Protein AF-A0A8J5MGG1-F1 (afdb_monomer)

Nearest PDB structures (foldseek):
  6qp2-assembly1_B  TM=6.887E-01  e=2.341E-02  Staphylococcus hominis

Secondary structure (DSSP, 8-state):
----------EESS-TTT----S--SSEE-TTTT-B---TTSPPP-----------TTS----HHHHHHHHHHHHHHHHHHHTT--TTHHHHHHHHHHHHHHHHHGGGS-EE---BSSEEEEE-GGGGTT-----S-SS---SEEEEE--S-HHHHHHHHHHHHHHHHHH--

Radius of gyration: 19.6 Å; Cα contacts (8 Å, |Δi|>4): 174; chains: 1; bounding box: 49×45×50 Å

Structure (mmCIF, N/CA/C/O backbone):
data_AF-A0A8J5MGG1-F1
#
_entry.id   AF-A0A8J5MGG1-F1
#
loop_
_atom_site.group_PDB
_atom_site.id
_atom_site.type_symbol
_atom_site.label_atom_id
_atom_site.label_alt_id
_atom_site.label_comp_id
_atom_site.label_asym_id
_atom_site.label_entity_id
_atom_site.label_seq_id
_atom_site.pdbx_PDB_ins_code
_atom_site.Cartn_x
_atom_site.Cartn_y
_atom_site.Cartn_z
_atom_site.occupancy
_atom_site.B_iso_or_equiv
_atom_site.auth_seq_id
_atom_site.auth_comp_id
_atom_site.auth_asym_id
_atom_site.auth_atom_id
_atom_site.pdbx_PDB_model_num
ATOM 1 N N . MET A 1 1 ? -33.342 25.366 -12.868 1.00 48.22 1 MET A N 1
ATOM 2 C CA . MET A 1 1 ? -32.319 24.446 -12.330 1.00 48.22 1 MET A CA 1
ATOM 3 C C . MET A 1 1 ? -31.445 24.038 -13.497 1.00 48.22 1 MET A C 1
ATOM 5 O O . MET A 1 1 ? -32.012 23.704 -14.527 1.00 48.22 1 MET A O 1
ATOM 9 N N . ALA A 1 2 ? -30.123 24.151 -13.392 1.00 61.41 2 ALA A N 1
ATOM 10 C CA . ALA A 1 2 ? -29.230 23.625 -14.423 1.00 61.41 2 ALA A CA 1
ATOM 11 C C . ALA A 1 2 ? -29.139 22.099 -14.261 1.00 61.41 2 ALA A C 1
ATOM 13 O O . ALA A 1 2 ? -28.918 21.631 -13.144 1.00 61.41 2 ALA A O 1
ATOM 14 N N . GLU A 1 3 ? -29.342 21.339 -15.338 1.00 66.50 3 GLU A N 1
ATOM 15 C CA . GLU A 1 3 ? -29.040 19.905 -15.360 1.00 66.50 3 GLU A CA 1
ATOM 16 C C . GLU A 1 3 ? -27.529 19.710 -15.193 1.00 66.50 3 GLU A C 1
ATOM 18 O O . GLU A 1 3 ? -26.723 20.321 -15.898 1.00 66.50 3 GLU A O 1
ATOM 23 N N . LEU A 1 4 ? -27.141 18.881 -14.225 1.00 75.00 4 LEU A N 1
ATOM 24 C CA . LEU A 1 4 ? -25.757 18.457 -14.053 1.00 75.00 4 LEU A CA 1
ATOM 25 C C . LEU A 1 4 ? -25.467 17.347 -15.062 1.00 75.00 4 LEU A C 1
ATOM 27 O O . LEU A 1 4 ? -25.945 16.226 -14.917 1.00 75.00 4 LEU A O 1
ATOM 31 N N . GLU A 1 5 ? -24.670 17.665 -16.076 1.00 83.56 5 GLU A N 1
ATOM 32 C CA . GLU A 1 5 ? -24.194 16.695 -17.058 1.00 83.56 5 GLU A CA 1
ATOM 33 C C . GLU A 1 5 ? -22.839 16.124 -16.605 1.00 83.56 5 GLU A C 1
ATOM 35 O O . GLU A 1 5 ? -21.857 16.858 -16.448 1.00 83.56 5 GLU A O 1
ATOM 40 N N . THR A 1 6 ? -22.769 14.813 -16.363 1.00 83.00 6 THR A N 1
ATOM 41 C CA . THR A 1 6 ? -21.511 14.124 -16.036 1.00 83.00 6 THR A CA 1
ATOM 42 C C . THR A 1 6 ? -20.636 14.014 -17.284 1.00 83.00 6 THR A C 1
ATOM 44 O O . THR A 1 6 ? -21.043 13.413 -18.271 1.00 83.00 6 THR A O 1
ATOM 47 N N . LYS A 1 7 ? -19.414 14.564 -17.232 1.00 81.94 7 LYS A N 1
ATOM 48 C CA . LYS A 1 7 ? -18.500 14.619 -18.394 1.00 81.94 7 LYS A CA 1
ATOM 49 C C . LYS A 1 7 ? -17.291 13.693 -18.305 1.00 81.94 7 LYS A C 1
ATOM 51 O O . LYS A 1 7 ? -16.754 13.304 -19.333 1.00 81.94 7 LYS A O 1
ATOM 56 N N . ILE A 1 8 ? -16.830 13.387 -17.093 1.00 79.00 8 ILE A N 1
ATOM 57 C CA . ILE A 1 8 ? -15.593 12.636 -16.854 1.00 79.00 8 ILE A CA 1
ATOM 58 C C . ILE A 1 8 ? -15.836 11.653 -15.712 1.00 79.00 8 ILE A C 1
ATOM 60 O O . ILE A 1 8 ? -16.374 12.031 -14.671 1.00 79.00 8 ILE A O 1
ATOM 64 N N . LEU A 1 9 ? -15.405 10.408 -15.910 1.00 79.38 9 LEU A N 1
ATOM 65 C CA . LEU A 1 9 ? -15.288 9.398 -14.866 1.00 79.38 9 LEU A CA 1
ATOM 66 C C . LEU A 1 9 ? -13.801 9.197 -14.567 1.00 79.38 9 LEU A C 1
ATOM 68 O O . LEU A 1 9 ? -13.035 8.883 -15.472 1.00 79.38 9 LEU A O 1
ATOM 72 N N . ILE A 1 10 ? -13.401 9.379 -13.310 1.00 79.75 10 ILE A N 1
ATOM 73 C CA . ILE A 1 10 ? -12.027 9.136 -12.860 1.00 79.75 10 ILE A CA 1
ATOM 74 C C . ILE A 1 10 ? -11.995 7.790 -12.145 1.00 79.75 10 ILE A C 1
ATOM 76 O O . ILE A 1 10 ? -12.762 7.567 -11.207 1.00 79.75 10 ILE A O 1
ATOM 80 N N . LEU A 1 11 ? -11.094 6.911 -12.575 1.00 79.88 11 LEU A N 1
ATOM 81 C CA . LEU A 1 11 ? -10.847 5.617 -11.948 1.00 79.88 11 LEU A CA 1
ATOM 82 C C . LEU A 1 11 ? -9.420 5.592 -11.398 1.00 79.88 11 LEU A C 1
ATOM 84 O O . LEU A 1 11 ? -8.495 5.982 -12.097 1.00 79.88 11 LEU A O 1
ATOM 88 N N . CYS A 1 12 ? -9.237 5.130 -10.162 1.00 82.12 12 CYS A N 1
ATOM 89 C CA . CYS A 1 12 ? -7.917 4.861 -9.583 1.00 82.12 12 CYS A CA 1
ATOM 90 C C . CYS A 1 12 ? -7.774 3.349 -9.408 1.00 82.12 12 CYS A C 1
ATOM 92 O O . CYS A 1 12 ? -8.531 2.749 -8.637 1.00 82.12 12 CYS A O 1
ATOM 94 N N . ASN A 1 13 ? -6.841 2.735 -10.132 1.00 84.31 13 ASN A N 1
ATOM 95 C CA . ASN A 1 13 ? -6.662 1.291 -10.177 1.00 84.31 13 ASN A CA 1
ATOM 96 C C . ASN A 1 13 ? -5.172 0.915 -10.320 1.00 84.31 13 ASN A C 1
ATOM 98 O O . ASN A 1 13 ? -4.625 1.077 -11.404 1.00 84.31 13 ASN A O 1
ATOM 102 N N . PRO A 1 14 ? -4.522 0.364 -9.283 1.00 85.31 14 PRO A N 1
ATOM 103 C CA . PRO A 1 14 ? -5.129 -0.036 -8.018 1.00 85.31 14 PRO A CA 1
ATOM 104 C C . PRO A 1 14 ? -5.545 1.138 -7.113 1.00 85.31 14 PRO A C 1
ATOM 106 O O . PRO A 1 14 ? -4.915 2.194 -7.093 1.00 85.31 14 PRO A O 1
ATOM 109 N N . SER A 1 15 ? -6.648 0.965 -6.381 1.00 81.44 15 SER A N 1
ATOM 110 C CA . SER A 1 15 ? -7.324 2.044 -5.651 1.00 81.44 15 SER A CA 1
ATOM 111 C C . SER A 1 15 ? -6.522 2.580 -4.460 1.00 81.44 15 SER A C 1
ATOM 113 O O . SER A 1 15 ? -5.939 1.827 -3.684 1.00 81.44 15 SER A O 1
ATOM 115 N N . ASN A 1 16 ? -6.608 3.892 -4.239 1.00 81.31 16 ASN A N 1
ATOM 116 C CA . ASN A 1 16 ? -6.240 4.568 -2.995 1.00 81.31 16 ASN A CA 1
ATOM 117 C C . ASN A 1 16 ? -7.461 5.377 -2.516 1.00 81.31 16 ASN A C 1
ATOM 119 O O . ASN A 1 16 ? -7.967 6.184 -3.297 1.00 81.31 16 ASN A O 1
ATOM 123 N N . PRO A 1 17 ? -7.955 5.183 -1.277 1.00 78.31 17 PRO A N 1
ATOM 124 C CA . PRO A 1 17 ? -7.323 4.455 -0.169 1.00 78.31 17 PRO A CA 1
ATOM 125 C C . PRO A 1 17 ? -7.674 2.965 -0.063 1.00 78.31 17 PRO A C 1
ATOM 127 O O . PRO A 1 17 ? -7.088 2.271 0.764 1.00 78.31 17 PRO A O 1
ATOM 130 N N . ALA A 1 18 ? -8.623 2.468 -0.858 1.00 77.56 18 ALA A N 1
ATOM 131 C CA . ALA A 1 18 ? -9.256 1.174 -0.606 1.00 77.56 18 ALA A CA 1
ATOM 132 C C . ALA A 1 18 ? -8.432 -0.057 -1.030 1.00 77.56 18 ALA A C 1
ATOM 134 O O . ALA A 1 18 ? -8.825 -1.172 -0.694 1.00 77.56 18 ALA A O 1
ATOM 135 N N . ALA A 1 19 ? -7.327 0.110 -1.771 1.00 79.62 19 ALA A N 1
ATOM 136 C CA . ALA A 1 19 ? -6.466 -0.982 -2.249 1.00 79.62 19 ALA A CA 1
ATOM 137 C C . ALA A 1 19 ? -7.188 -2.057 -3.096 1.00 79.62 19 ALA A C 1
ATOM 139 O O . ALA A 1 19 ? -6.688 -3.177 -3.270 1.00 79.62 19 ALA A O 1
ATOM 140 N N . ALA A 1 20 ? -8.367 -1.721 -3.625 1.00 82.50 20 ALA A N 1
ATOM 141 C CA . ALA A 1 20 ? -9.145 -2.561 -4.521 1.00 82.50 20 ALA A CA 1
ATOM 142 C C . ALA A 1 20 ? -8.551 -2.569 -5.937 1.00 82.50 20 ALA A C 1
ATOM 144 O O . ALA A 1 20 ? -7.983 -1.576 -6.389 1.00 82.50 20 ALA A O 1
ATOM 145 N N . ILE A 1 21 ? -8.728 -3.688 -6.640 1.00 80.38 21 ILE A N 1
ATOM 146 C CA . ILE A 1 21 ? -8.300 -3.872 -8.027 1.00 80.38 21 ILE A CA 1
ATOM 147 C C . ILE A 1 21 ? -9.554 -4.024 -8.882 1.00 80.38 21 ILE A C 1
ATOM 149 O O . ILE A 1 21 ? -10.388 -4.891 -8.617 1.00 80.38 21 ILE A O 1
ATOM 153 N N . LEU A 1 22 ? -9.675 -3.186 -9.904 1.00 76.69 22 LEU A N 1
ATOM 154 C CA . LEU A 1 22 ? -10.728 -3.247 -10.910 1.00 76.69 22 LEU A CA 1
ATOM 155 C C . LEU A 1 22 ? -10.237 -4.002 -12.148 1.00 76.69 22 LEU A C 1
ATOM 157 O O . LEU A 1 22 ? -9.066 -3.932 -12.531 1.00 76.69 22 LEU A O 1
ATOM 161 N N . SER A 1 23 ? -11.150 -4.701 -12.819 1.00 66.19 23 SER A N 1
ATOM 162 C CA . SER A 1 23 ? -10.859 -5.352 -14.094 1.00 66.19 23 SER A CA 1
ATOM 163 C C . SER A 1 23 ? -10.858 -4.320 -15.229 1.00 66.19 23 SER A C 1
ATOM 165 O O . SER A 1 23 ? -11.921 -3.990 -15.743 1.00 66.19 23 SER A O 1
ATOM 167 N N . ARG A 1 24 ? -9.659 -3.860 -15.619 1.00 61.78 24 ARG A N 1
ATOM 168 C CA . ARG A 1 24 ? -9.316 -3.099 -16.842 1.00 61.78 24 ARG A CA 1
ATOM 169 C C . ARG A 1 24 ? -10.137 -1.818 -17.111 1.00 61.78 24 ARG A C 1
ATOM 171 O O . ARG A 1 24 ? -11.300 -1.874 -17.496 1.00 61.78 24 ARG A O 1
ATOM 178 N N . SER A 1 25 ? -9.476 -0.664 -17.069 1.00 55.47 25 SER A N 1
ATOM 179 C CA . SER A 1 25 ? -10.017 0.659 -17.440 1.00 55.47 25 SER A CA 1
ATOM 180 C C . SER A 1 25 ? -9.133 1.341 -18.494 1.00 55.47 25 SER A C 1
ATOM 182 O O . SER A 1 25 ? -7.968 0.991 -18.623 1.00 55.47 25 SER A O 1
ATOM 184 N N . ARG A 1 26 ? -9.682 2.253 -19.313 1.00 52.81 26 ARG A N 1
ATOM 185 C CA . ARG A 1 26 ? -8.918 2.967 -20.366 1.00 52.81 26 ARG A CA 1
ATOM 186 C C . ARG A 1 26 ? -8.416 4.348 -19.933 1.00 52.81 26 ARG A C 1
ATOM 188 O O . ARG A 1 26 ? -7.375 4.762 -20.417 1.00 52.81 26 ARG A O 1
ATOM 195 N N . ASP A 1 27 ? -9.112 4.989 -18.994 1.00 59.22 27 ASP A N 1
ATOM 196 C CA . ASP A 1 27 ? -8.725 6.264 -18.384 1.00 59.22 27 ASP A CA 1
ATOM 197 C C . ASP A 1 27 ? -8.639 6.049 -16.872 1.00 59.22 27 ASP A C 1
ATOM 199 O O . ASP A 1 27 ? -9.653 6.006 -16.171 1.00 59.22 27 ASP A O 1
ATOM 203 N N . SER A 1 28 ? -7.428 5.783 -16.387 1.00 69.44 28 SER A N 1
ATOM 204 C CA . SER A 1 28 ? -7.191 5.345 -15.016 1.00 69.44 28 SER A CA 1
ATOM 205 C C . SER A 1 28 ? -5.916 5.963 -14.461 1.00 69.44 28 SER A C 1
ATOM 207 O O . SER A 1 28 ? -4.918 6.091 -15.163 1.00 69.44 28 SER A O 1
ATOM 209 N N . ASP A 1 29 ? -5.952 6.331 -13.187 1.00 78.88 29 ASP A N 1
ATOM 210 C CA . ASP A 1 29 ? -4.763 6.553 -12.376 1.00 78.88 29 ASP A CA 1
ATOM 211 C C . ASP A 1 29 ? -4.219 5.183 -11.946 1.00 78.88 29 ASP A C 1
ATOM 213 O O . ASP A 1 29 ? -4.885 4.442 -11.219 1.00 78.88 29 ASP A O 1
ATOM 217 N N . GLU A 1 30 ? -3.040 4.828 -12.457 1.00 81.31 30 GLU A N 1
ATOM 218 C CA . GLU A 1 30 ? -2.448 3.486 -12.362 1.00 81.31 30 GLU A CA 1
ATOM 219 C C . GLU A 1 30 ? -1.112 3.483 -11.609 1.00 81.31 30 GLU A C 1
ATOM 221 O O . GLU A 1 30 ? -0.321 2.551 -11.719 1.00 81.31 30 GLU A O 1
ATOM 226 N N . ILE A 1 31 ? -0.847 4.505 -10.789 1.00 82.50 31 ILE A N 1
ATOM 227 C CA . ILE A 1 31 ? 0.453 4.688 -10.112 1.00 82.50 31 ILE A CA 1
ATOM 228 C C . ILE A 1 31 ? 0.911 3.507 -9.236 1.00 82.50 31 ILE A C 1
ATOM 230 O O . ILE A 1 31 ? 2.089 3.422 -8.892 1.00 82.50 31 ILE A O 1
ATOM 234 N N . TYR A 1 32 ? 0.005 2.605 -8.848 1.00 83.88 32 TYR A N 1
ATOM 235 C CA . TYR A 1 32 ? 0.310 1.414 -8.048 1.00 83.88 32 TYR A CA 1
ATOM 236 C C . TYR A 1 32 ? 0.294 0.109 -8.853 1.00 83.88 32 TYR A C 1
ATOM 238 O O . TYR A 1 32 ? 0.254 -0.958 -8.246 1.00 83.88 32 TYR A O 1
ATOM 246 N N . GLU A 1 33 ? 0.338 0.161 -10.187 1.00 82.81 33 GLU A N 1
ATOM 247 C CA . GLU A 1 33 ? 0.224 -1.009 -11.075 1.00 82.81 33 GLU A CA 1
ATOM 248 C C . GLU A 1 33 ? 1.177 -2.167 -10.726 1.00 82.81 33 GLU A C 1
ATOM 250 O O . GLU A 1 33 ? 0.797 -3.331 -10.838 1.00 82.81 33 GLU A O 1
ATOM 255 N N . GLN A 1 34 ? 2.389 -1.863 -10.244 1.00 82.38 34 GLN A N 1
ATOM 256 C CA . GLN A 1 34 ? 3.405 -2.868 -9.899 1.00 82.38 34 GLN A CA 1
ATOM 257 C C . GLN A 1 34 ? 3.224 -3.442 -8.483 1.00 82.38 34 GLN A C 1
ATOM 259 O O . GLN A 1 34 ? 3.880 -4.415 -8.115 1.00 82.38 34 GLN A O 1
ATOM 264 N N . ILE A 1 35 ? 2.353 -2.846 -7.662 1.00 84.75 35 ILE A N 1
ATOM 265 C CA . ILE A 1 35 ? 2.132 -3.233 -6.266 1.00 84.75 35 ILE A CA 1
ATOM 266 C C . ILE A 1 35 ? 0.805 -3.982 -6.166 1.00 84.75 35 ILE A C 1
ATOM 268 O O . ILE A 1 35 ? -0.195 -3.461 -5.671 1.00 84.75 35 ILE A O 1
ATOM 272 N N . VAL A 1 36 ? 0.801 -5.218 -6.658 1.00 86.44 36 VAL A N 1
ATOM 273 C CA . VAL A 1 36 ? -0.338 -6.143 -6.604 1.00 86.44 36 VAL A CA 1
ATOM 274 C C . VAL A 1 36 ? 0.092 -7.407 -5.873 1.00 86.44 36 VAL A C 1
ATOM 276 O O . VAL A 1 36 ? 1.111 -8.007 -6.208 1.00 86.44 36 VAL A O 1
ATOM 279 N N . PHE A 1 37 ? -0.680 -7.809 -4.866 1.00 88.50 37 PHE A N 1
ATOM 280 C CA . PHE A 1 37 ? -0.370 -8.977 -4.048 1.00 88.50 37 PHE A CA 1
ATOM 281 C C . PHE A 1 37 ? -1.108 -10.211 -4.559 1.00 88.50 37 PHE A C 1
ATOM 283 O O . PHE A 1 37 ? -2.303 -10.153 -4.867 1.00 88.50 37 PHE A O 1
ATOM 290 N N . GLN A 1 38 ? -0.394 -11.335 -4.604 1.00 86.81 38 GLN A N 1
ATOM 291 C CA . GLN A 1 38 ? -0.960 -12.635 -4.943 1.00 86.81 38 GLN A CA 1
ATOM 292 C C . GLN A 1 38 ? -1.091 -13.479 -3.686 1.00 86.81 38 GLN A C 1
ATOM 294 O O . GLN A 1 38 ? -0.095 -13.802 -3.045 1.00 86.81 38 GLN A O 1
ATOM 299 N N . ASP A 1 39 ? -2.326 -13.840 -3.353 1.00 85.19 39 ASP A N 1
ATOM 300 C CA . ASP A 1 39 ? -2.603 -14.777 -2.271 1.00 85.19 39 ASP A CA 1
ATOM 301 C C . ASP A 1 39 ? -2.621 -16.207 -2.831 1.00 85.19 39 ASP A C 1
ATOM 303 O O . ASP A 1 39 ? -3.127 -16.449 -3.931 1.00 85.19 39 ASP A O 1
ATOM 307 N N . GLU A 1 40 ? -2.095 -17.167 -2.071 1.00 81.75 40 GLU A N 1
ATOM 308 C CA . GLU A 1 40 ? -2.097 -18.577 -2.472 1.00 81.75 40 GLU A CA 1
ATOM 309 C C . GLU A 1 40 ? -3.525 -19.096 -2.721 1.00 81.75 40 GLU A C 1
ATOM 311 O O . GLU A 1 40 ? -4.442 -18.868 -1.931 1.00 81.75 40 GLU A O 1
ATOM 316 N N . GLY A 1 41 ? -3.718 -19.820 -3.829 1.00 81.00 41 GLY A N 1
ATOM 317 C CA . GLY A 1 41 ? -5.003 -20.432 -4.187 1.00 81.00 41 GLY A CA 1
ATOM 318 C C . GLY A 1 41 ? -6.055 -19.473 -4.763 1.00 81.00 41 GLY A C 1
ATOM 319 O O . GLY A 1 41 ? -7.151 -19.920 -5.103 1.00 81.00 41 GLY A O 1
ATOM 320 N N . VAL A 1 42 ? -5.743 -18.182 -4.909 1.00 80.75 42 VAL A N 1
ATOM 321 C CA . VAL A 1 42 ? -6.614 -17.190 -5.561 1.00 80.75 42 VAL A CA 1
ATOM 322 C C . VAL A 1 42 ? -6.225 -17.055 -7.042 1.00 80.75 42 VAL A C 1
ATOM 324 O O . VAL A 1 42 ? -5.040 -17.158 -7.361 1.00 80.75 42 VAL A O 1
ATOM 327 N N . PRO A 1 43 ? -7.182 -16.835 -7.974 1.00 80.75 43 PRO A N 1
ATOM 328 C CA . PRO A 1 43 ? -6.852 -16.541 -9.366 1.00 80.75 43 PRO A CA 1
ATOM 329 C C . PRO A 1 43 ? -5.851 -15.391 -9.481 1.00 80.75 43 PRO A C 1
ATOM 331 O O . PRO A 1 43 ? -5.963 -14.397 -8.761 1.00 80.75 43 PRO A O 1
ATOM 334 N N . GLU A 1 44 ? -4.908 -15.526 -10.412 1.00 79.31 44 GLU A N 1
ATOM 335 C CA . GLU A 1 44 ? -3.854 -14.541 -10.635 1.00 79.31 44 GLU A CA 1
ATOM 336 C C . GLU A 1 44 ? -4.446 -13.139 -10.843 1.00 79.31 44 GLU A C 1
ATOM 338 O O . GLU A 1 44 ? -5.206 -12.881 -11.784 1.00 79.31 44 GLU A O 1
ATOM 343 N N . ARG A 1 45 ? -4.097 -12.213 -9.948 1.00 78.25 45 ARG A N 1
ATOM 344 C CA . ARG A 1 45 ? -4.456 -10.802 -10.068 1.00 78.25 45 ARG A CA 1
ATOM 345 C C . ARG A 1 45 ? -3.436 -10.118 -10.960 1.00 78.25 45 ARG A C 1
ATOM 347 O O . ARG A 1 45 ? -2.271 -10.014 -10.601 1.00 78.25 45 ARG A O 1
ATOM 354 N N . VAL A 1 46 ? -3.869 -9.614 -12.103 1.00 67.81 46 VAL A N 1
ATOM 355 C CA . VAL A 1 46 ? -2.994 -8.843 -12.987 1.00 67.81 46 VAL A CA 1
ATOM 356 C C . VAL A 1 46 ? -3.601 -7.466 -13.168 1.00 67.81 46 VAL A C 1
ATOM 358 O O . VAL A 1 46 ? -4.702 -7.340 -13.708 1.00 67.81 46 VAL A O 1
ATOM 361 N N . CYS A 1 47 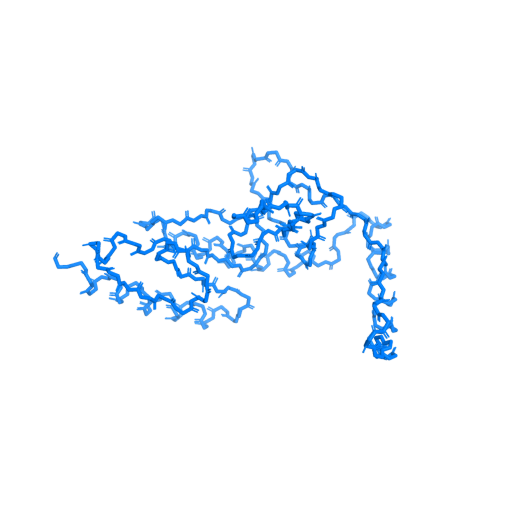? -2.877 -6.431 -12.744 1.00 59.84 47 CYS A N 1
ATOM 362 C CA . CYS A 1 47 ? -3.153 -5.085 -13.223 1.00 59.84 47 CYS A CA 1
ATOM 363 C C . CYS A 1 47 ? -2.618 -5.014 -14.654 1.00 59.84 47 CYS A C 1
ATOM 365 O O . CYS A 1 47 ? -1.424 -4.869 -14.884 1.00 59.84 47 CYS A O 1
ATOM 367 N N . LYS A 1 48 ? -3.493 -5.254 -15.632 1.00 50.84 48 LYS A N 1
ATOM 368 C CA . LYS A 1 48 ? -3.146 -5.102 -17.046 1.00 50.84 48 LYS A CA 1
ATOM 369 C C . LYS A 1 48 ? -3.439 -3.667 -17.416 1.00 50.84 48 LYS A C 1
ATOM 371 O O . LYS A 1 48 ? -4.629 -3.379 -17.440 1.00 50.84 48 LYS A O 1
ATOM 376 N N . ASN A 1 49 ? -2.432 -2.856 -17.744 1.00 53.91 49 ASN A N 1
ATOM 377 C CA . ASN A 1 49 ? -2.574 -1.700 -18.634 1.00 53.91 49 ASN A CA 1
ATOM 378 C C . ASN A 1 49 ? -1.223 -1.104 -19.076 1.00 53.91 49 ASN A C 1
ATOM 380 O O . ASN A 1 49 ? -0.158 -1.513 -18.629 1.00 53.91 49 ASN A O 1
ATOM 384 N N . PHE A 1 50 ? -1.319 -0.242 -20.091 1.00 45.78 50 PHE A N 1
ATOM 385 C CA . PHE A 1 50 ? -0.248 0.374 -20.869 1.00 45.78 50 PHE A CA 1
ATOM 386 C C . PHE A 1 50 ? -0.714 1.815 -21.113 1.00 45.78 50 PHE A C 1
ATOM 388 O O . PHE A 1 50 ? -1.596 2.030 -21.947 1.00 45.78 50 PHE A O 1
ATOM 395 N N . ALA A 1 51 ? -0.206 2.790 -20.361 1.00 40.09 51 ALA A N 1
ATOM 396 C CA . ALA A 1 51 ? -0.635 4.184 -20.489 1.00 40.09 51 ALA A CA 1
ATOM 397 C C . ALA A 1 51 ? 0.541 5.097 -20.878 1.00 40.09 51 ALA A C 1
ATOM 399 O O . ALA A 1 51 ? 1.492 5.283 -20.123 1.00 40.09 51 ALA A O 1
ATOM 400 N N . MET A 1 52 ? 0.454 5.687 -22.077 1.00 39.91 52 MET A N 1
ATOM 401 C CA . MET A 1 52 ? 1.304 6.780 -22.563 1.00 39.91 52 MET A CA 1
ATOM 402 C C . MET A 1 52 ? 0.463 8.051 -22.803 1.00 39.91 52 MET A C 1
ATOM 404 O O . MET A 1 52 ? -0.475 8.019 -23.590 1.00 39.91 52 MET A O 1
ATOM 408 N N . ILE A 1 53 ? 0.934 9.156 -22.200 1.00 42.97 53 ILE A N 1
ATOM 409 C CA . ILE A 1 53 ? 0.911 10.581 -22.622 1.00 42.97 53 ILE A CA 1
ATOM 410 C C . ILE A 1 53 ? -0.432 11.350 -22.674 1.00 42.97 53 ILE A C 1
ATOM 412 O O . ILE A 1 53 ? -1.254 11.104 -23.540 1.00 42.97 53 ILE A O 1
ATOM 416 N N . THR A 1 54 ? -0.506 12.449 -21.895 1.00 40.41 54 THR A N 1
ATOM 417 C CA . THR A 1 54 ? -0.631 13.853 -22.383 1.00 40.41 54 THR A CA 1
ATOM 418 C C . THR A 1 54 ? -0.153 14.835 -21.302 1.00 40.41 54 THR A C 1
ATOM 420 O O . THR A 1 54 ? -0.781 14.957 -20.254 1.00 40.41 54 THR A O 1
ATOM 423 N N . SER A 1 55 ? 0.953 15.552 -21.533 1.00 43.62 55 SER A N 1
ATOM 424 C CA . SER A 1 55 ? 1.390 16.668 -20.677 1.00 43.62 55 SER A CA 1
ATOM 425 C C . SER A 1 55 ? 0.607 17.942 -21.019 1.00 43.62 55 SER A C 1
ATOM 427 O O . SER A 1 55 ? 0.601 18.365 -22.176 1.00 43.62 55 SER A O 1
ATOM 429 N N . GLY A 1 56 ? -0.046 18.547 -20.023 1.00 45.75 56 GLY A N 1
ATOM 430 C CA . GLY A 1 56 ? -0.852 19.764 -20.164 1.00 45.75 56 GLY A CA 1
ATOM 431 C C . GLY A 1 56 ? -0.029 21.030 -20.434 1.00 45.75 56 GLY A C 1
ATOM 432 O O . GLY A 1 56 ? 1.077 21.192 -19.926 1.00 45.75 56 GLY A O 1
ATOM 433 N N . GLN A 1 57 ? -0.599 21.955 -21.213 1.00 52.94 57 GLN A N 1
ATOM 434 C CA . GLN A 1 57 ? 0.040 23.193 -21.696 1.00 52.94 57 GLN A CA 1
ATOM 435 C C . GLN A 1 57 ? 0.319 24.271 -20.623 1.00 52.94 57 GLN A C 1
ATOM 437 O O . GLN A 1 57 ? 0.750 25.368 -20.966 1.00 52.94 57 GLN A O 1
ATOM 442 N N . THR A 1 58 ? 0.084 23.999 -19.337 1.00 57.03 58 THR A N 1
ATOM 443 C CA . THR A 1 58 ? 0.217 24.993 -18.252 1.00 57.03 58 THR A CA 1
ATOM 444 C C . THR A 1 58 ? 1.339 24.696 -17.259 1.00 57.03 58 THR A C 1
ATOM 446 O O . THR A 1 58 ? 1.677 25.562 -16.454 1.00 57.03 58 THR A O 1
ATOM 449 N N . THR A 1 59 ? 1.957 23.515 -17.320 1.00 56.00 59 THR A N 1
ATOM 450 C CA . THR A 1 59 ? 3.130 23.162 -16.508 1.00 56.00 59 THR A CA 1
ATOM 451 C C . THR A 1 59 ? 4.351 23.053 -17.410 1.00 56.00 59 THR A C 1
ATOM 453 O O . THR A 1 59 ? 4.255 22.470 -18.490 1.00 56.00 59 THR A O 1
ATOM 456 N N . SER A 1 60 ? 5.507 23.574 -16.979 1.00 64.38 60 SER A N 1
ATOM 457 C CA . SER A 1 60 ? 6.777 23.286 -17.655 1.00 64.38 60 SER A CA 1
ATOM 458 C C . SER A 1 60 ? 6.932 21.774 -17.810 1.00 64.38 60 SER A C 1
ATOM 460 O O . SER A 1 60 ? 6.520 21.035 -16.912 1.00 64.38 60 SER A O 1
ATOM 462 N N . CYS A 1 61 ? 7.523 21.323 -18.920 1.00 66.62 61 CYS A N 1
ATOM 463 C CA . CYS A 1 61 ? 7.847 19.915 -19.143 1.00 66.62 61 CYS A CA 1
ATOM 464 C C . CYS A 1 61 ? 8.412 19.278 -17.864 1.00 66.62 61 CYS A C 1
ATOM 466 O O . CYS A 1 61 ? 9.119 19.952 -17.107 1.00 66.62 61 CYS A O 1
ATOM 468 N N . ALA A 1 62 ? 8.120 17.992 -17.629 1.00 75.19 62 ALA A N 1
ATOM 469 C CA . ALA A 1 62 ? 8.703 17.250 -16.512 1.00 75.19 62 ALA A CA 1
ATOM 470 C C . ALA A 1 62 ? 10.211 17.538 -16.419 1.00 75.19 62 ALA A C 1
ATOM 472 O O . ALA A 1 62 ? 10.878 17.682 -17.445 1.00 75.19 62 ALA A O 1
ATOM 473 N N . ASN A 1 63 ? 10.761 17.665 -15.211 1.00 85.50 63 ASN A N 1
ATOM 474 C CA . ASN A 1 63 ? 12.173 18.023 -15.078 1.00 85.50 63 ASN A CA 1
ATOM 475 C C . ASN A 1 63 ? 13.068 16.993 -15.806 1.00 85.50 63 ASN A C 1
ATOM 477 O O . ASN A 1 63 ? 12.758 15.800 -15.837 1.00 85.50 63 ASN A O 1
ATOM 481 N N . SER A 1 64 ? 14.161 17.456 -16.417 1.00 88.06 64 SER 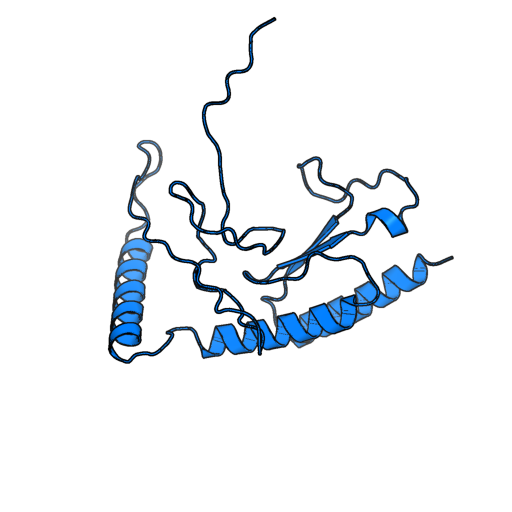A N 1
ATOM 482 C CA . SER A 1 64 ? 14.996 16.635 -17.309 1.00 88.06 64 SER A CA 1
ATOM 483 C C . SER A 1 64 ? 15.613 15.420 -16.612 1.00 88.06 64 SER A C 1
ATOM 485 O O . SER A 1 64 ? 15.689 14.347 -17.206 1.00 88.06 64 SER A O 1
ATOM 487 N N . VAL A 1 65 ? 15.992 15.559 -15.338 1.00 88.00 65 VAL A N 1
ATOM 488 C CA . VAL A 1 65 ? 16.501 14.449 -14.519 1.00 88.00 65 VAL A CA 1
ATOM 489 C C . VAL A 1 65 ? 15.428 13.371 -14.354 1.00 88.00 65 VAL A C 1
ATOM 491 O O . VAL A 1 65 ? 15.701 12.197 -14.580 1.00 88.00 65 VAL A O 1
ATOM 494 N N . GLY A 1 66 ? 14.193 13.755 -14.033 1.00 83.25 66 GLY A N 1
ATOM 495 C CA . GLY A 1 66 ? 13.060 12.844 -13.886 1.00 83.25 66 GLY A CA 1
ATOM 496 C C . GLY A 1 66 ? 12.726 12.104 -15.180 1.00 83.25 66 GLY A C 1
ATOM 497 O O . GLY A 1 66 ? 12.474 10.904 -15.142 1.00 83.25 66 GLY A O 1
ATOM 498 N N . GLN A 1 67 ? 12.802 12.784 -16.328 1.00 84.88 67 GLN A N 1
ATOM 499 C CA . GLN A 1 67 ? 12.629 12.138 -17.634 1.00 84.88 67 GLN A CA 1
ATOM 500 C C . GLN A 1 67 ? 13.714 11.081 -17.898 1.00 84.88 67 GLN A C 1
ATOM 502 O O . GLN A 1 67 ? 13.397 9.968 -18.312 1.00 84.88 67 GLN A O 1
ATOM 507 N N . PHE A 1 68 ? 14.984 11.397 -17.622 1.00 86.94 68 PHE A N 1
ATOM 508 C CA . PHE A 1 68 ? 16.089 10.448 -17.790 1.00 86.94 68 PHE A CA 1
ATOM 509 C C . PHE A 1 68 ? 15.945 9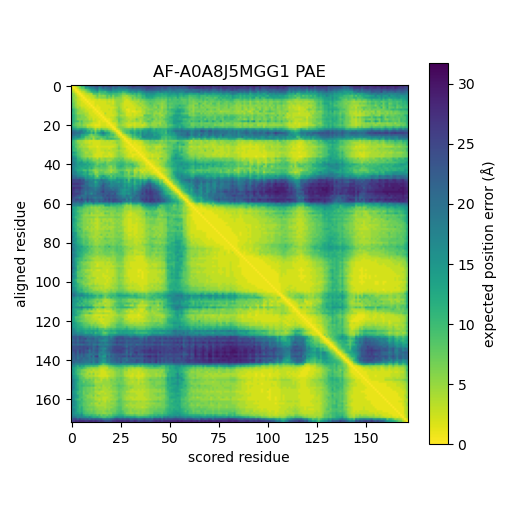.233 -16.864 1.00 86.94 68 PHE A C 1
ATOM 511 O O . PHE A 1 68 ? 16.060 8.093 -17.309 1.00 86.94 68 PHE A O 1
ATOM 518 N N . MET A 1 69 ? 15.617 9.465 -15.591 1.00 85.31 69 MET A N 1
ATOM 519 C CA . MET A 1 69 ? 15.388 8.390 -14.625 1.00 85.31 69 MET A CA 1
ATOM 520 C C . MET A 1 69 ? 14.213 7.494 -15.026 1.00 85.31 69 MET A C 1
ATOM 522 O O . MET A 1 69 ? 14.301 6.280 -14.861 1.00 85.31 69 MET A O 1
ATOM 526 N N . ALA A 1 70 ? 13.142 8.063 -15.589 1.00 83.00 70 ALA A N 1
ATOM 527 C CA . ALA A 1 70 ? 12.020 7.285 -16.105 1.00 83.00 70 ALA A CA 1
ATOM 528 C C . ALA A 1 70 ? 12.452 6.365 -17.260 1.00 83.00 70 ALA A C 1
ATOM 530 O O . ALA A 1 70 ? 12.086 5.193 -17.274 1.00 83.00 70 ALA A O 1
ATOM 531 N N . ILE A 1 71 ? 13.283 6.854 -18.189 1.00 86.25 71 ILE A N 1
ATOM 532 C CA . ILE A 1 71 ? 13.828 6.035 -19.283 1.00 86.25 71 ILE A CA 1
ATOM 533 C C . ILE A 1 71 ? 14.656 4.867 -18.733 1.00 86.25 71 ILE A C 1
ATOM 535 O O . ILE A 1 71 ? 14.463 3.727 -19.155 1.00 86.25 71 ILE A O 1
ATOM 539 N N . GLU A 1 72 ? 15.562 5.126 -17.790 1.00 89.38 72 GLU A N 1
ATOM 540 C CA . GLU A 1 72 ? 16.402 4.073 -17.207 1.00 89.38 72 GLU A CA 1
ATOM 541 C C . GLU A 1 72 ? 15.581 3.056 -16.401 1.00 89.38 72 GLU A C 1
ATOM 543 O O . GLU A 1 72 ? 15.807 1.852 -16.521 1.00 89.38 72 GLU A O 1
ATOM 548 N N . ALA A 1 73 ? 14.566 3.504 -15.656 1.00 84.38 73 ALA A N 1
ATOM 549 C CA . ALA A 1 73 ? 13.642 2.610 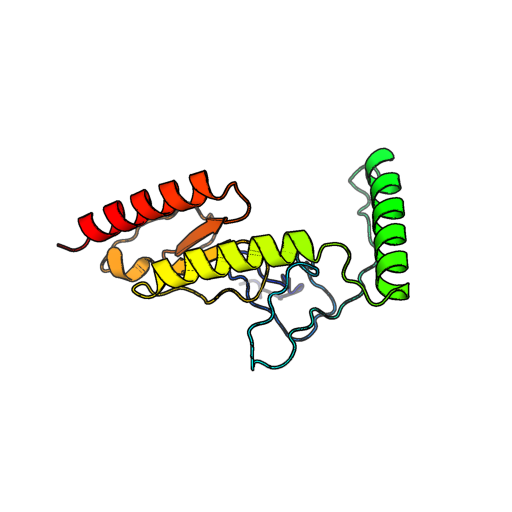-14.962 1.00 84.38 73 ALA A CA 1
ATOM 550 C C . ALA A 1 73 ? 12.898 1.683 -15.940 1.00 84.38 73 ALA A C 1
ATOM 552 O O . ALA A 1 73 ? 12.821 0.479 -15.697 1.00 84.38 73 ALA A O 1
ATOM 553 N N . MET A 1 74 ? 12.424 2.212 -17.075 1.00 86.25 74 MET A N 1
ATOM 554 C CA . MET A 1 74 ? 11.749 1.418 -18.108 1.00 86.25 74 MET A CA 1
ATOM 555 C C . MET A 1 74 ? 12.683 0.402 -18.773 1.00 86.25 74 MET A C 1
ATOM 557 O O . MET A 1 74 ? 12.274 -0.726 -19.037 1.00 86.25 74 MET A O 1
ATOM 561 N N . LYS A 1 75 ? 13.950 0.756 -19.020 1.00 88.69 75 LYS A N 1
ATOM 562 C CA . LYS A 1 75 ? 14.942 -0.194 -19.554 1.00 88.69 75 LYS A CA 1
ATOM 563 C C . LYS A 1 75 ? 15.193 -1.356 -18.593 1.00 88.69 75 LYS A C 1
ATOM 565 O O . LYS A 1 75 ? 15.277 -2.499 -19.033 1.00 88.69 75 LYS A O 1
ATOM 570 N N . LEU A 1 76 ? 15.307 -1.070 -17.295 1.00 84.31 76 LEU A N 1
ATOM 571 C CA . LEU A 1 76 ? 15.462 -2.102 -16.266 1.00 84.31 76 LEU A CA 1
ATOM 572 C C . LEU A 1 76 ? 14.228 -3.008 -16.178 1.00 84.31 76 LEU A C 1
ATOM 574 O O . LEU A 1 76 ? 14.375 -4.214 -15.978 1.00 84.31 76 LEU A O 1
ATOM 578 N N . GLU A 1 77 ? 13.030 -2.444 -16.342 1.00 85.94 77 GLU A N 1
ATO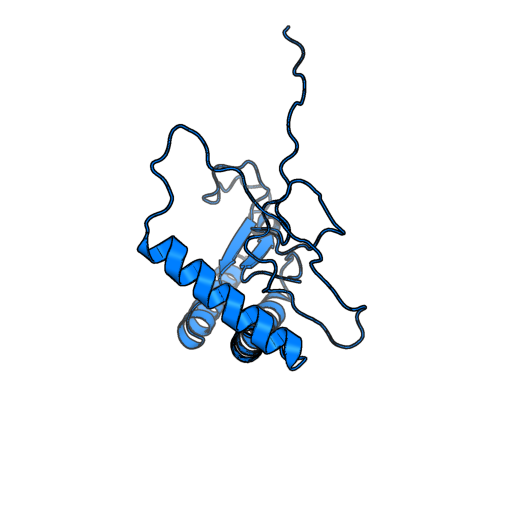M 579 C CA . GLU A 1 77 ? 11.781 -3.208 -16.391 1.00 85.94 77 GLU A CA 1
ATOM 580 C C . GLU A 1 77 ? 11.776 -4.176 -17.580 1.00 85.94 77 GLU A C 1
ATOM 582 O O . GLU A 1 77 ? 11.622 -5.379 -17.388 1.00 85.94 77 GLU A O 1
ATOM 587 N N . LEU A 1 78 ? 12.056 -3.681 -18.792 1.00 86.69 78 LEU A N 1
ATOM 588 C CA . LEU A 1 78 ? 12.137 -4.508 -20.002 1.00 86.69 78 LEU A CA 1
ATOM 589 C C . LEU A 1 78 ? 13.171 -5.632 -19.863 1.00 86.69 78 LEU A C 1
ATOM 591 O O . LEU A 1 78 ? 12.874 -6.783 -20.161 1.00 86.69 78 LEU A O 1
ATOM 595 N N . ALA A 1 79 ? 14.355 -5.328 -19.327 1.00 89.62 79 ALA A N 1
ATOM 596 C CA . ALA A 1 79 ? 15.392 -6.333 -19.101 1.00 89.62 79 ALA A CA 1
ATOM 597 C C . ALA A 1 79 ? 14.998 -7.397 -18.058 1.00 89.62 79 ALA A C 1
ATOM 599 O O . ALA A 1 79 ? 15.518 -8.512 -18.104 1.00 89.62 79 ALA A O 1
ATOM 600 N N . SER A 1 80 ? 14.120 -7.060 -17.107 1.00 86.44 80 SER A N 1
ATOM 601 C CA . SER A 1 80 ? 13.572 -8.021 -16.138 1.00 86.44 80 SER A CA 1
ATOM 602 C C . SER A 1 80 ? 12.520 -8.907 -16.808 1.00 86.44 80 SER A C 1
ATOM 604 O O . SER A 1 80 ? 12.584 -10.129 -16.685 1.00 86.44 80 SER A O 1
ATOM 606 N N . ILE A 1 81 ? 11.633 -8.309 -17.614 1.00 87.00 81 ILE A N 1
ATOM 607 C CA . ILE A 1 81 ? 10.631 -9.023 -18.421 1.00 87.00 81 ILE A CA 1
ATOM 608 C C . ILE A 1 81 ? 11.300 -10.039 -19.353 1.00 87.00 81 ILE A C 1
ATOM 610 O O . ILE A 1 81 ? 10.876 -11.193 -19.390 1.00 87.00 81 ILE A O 1
ATOM 614 N N . ASP A 1 82 ? 12.375 -9.654 -20.046 1.00 91.19 82 ASP A N 1
ATOM 615 C CA . ASP A 1 82 ? 13.120 -10.539 -20.955 1.00 91.19 82 ASP A CA 1
ATOM 616 C C . ASP A 1 82 ? 13.708 -11.770 -20.242 1.00 91.19 82 ASP A C 1
ATOM 618 O O . ASP A 1 82 ? 13.902 -12.821 -20.855 1.00 91.19 82 ASP A O 1
ATOM 622 N N . LYS A 1 83 ? 13.972 -11.663 -18.935 1.00 92.38 83 LYS A N 1
ATOM 623 C CA . LYS A 1 83 ? 14.439 -12.767 -18.083 1.00 92.38 83 LYS A CA 1
ATOM 624 C C . LYS A 1 83 ? 13.302 -13.551 -17.423 1.00 92.38 83 LYS A C 1
ATOM 626 O O . LYS A 1 83 ? 13.572 -14.543 -16.750 1.00 92.38 83 LYS A O 1
ATOM 631 N N . GLY A 1 84 ? 12.050 -13.122 -17.588 1.00 88.25 84 GLY A N 1
ATOM 632 C CA . GLY A 1 84 ? 10.903 -13.659 -16.853 1.00 88.25 84 GLY A CA 1
ATOM 633 C C . GLY A 1 84 ? 10.903 -13.288 -15.364 1.00 88.25 84 GLY A C 1
ATOM 634 O O . GLY A 1 84 ? 10.308 -13.996 -14.555 1.00 88.25 84 GLY A O 1
ATOM 635 N N . GLU A 1 85 ? 11.587 -12.207 -14.990 1.00 87.31 85 GLU A N 1
ATOM 636 C CA . GLU A 1 85 ? 11.719 -11.718 -13.617 1.00 87.31 85 GLU A CA 1
ATOM 637 C C . GLU A 1 85 ? 10.817 -10.498 -13.374 1.00 87.31 85 GLU A C 1
ATOM 639 O O . GLU A 1 85 ? 10.549 -9.702 -14.272 1.00 87.31 85 GLU A O 1
ATOM 644 N N . VAL A 1 86 ? 10.397 -10.303 -12.121 1.00 83.12 86 VAL A N 1
ATOM 645 C CA . VAL A 1 86 ? 9.720 -9.075 -11.679 1.00 83.12 86 VAL A CA 1
ATOM 646 C C . VAL A 1 86 ? 10.751 -8.164 -11.017 1.00 83.12 86 VAL A C 1
ATOM 648 O O . VAL A 1 86 ? 11.312 -8.517 -9.977 1.00 83.12 86 VAL A O 1
ATOM 651 N N . ARG A 1 87 ? 10.981 -6.971 -11.583 1.00 84.75 87 ARG A N 1
ATOM 652 C CA . ARG A 1 87 ? 12.054 -6.047 -11.163 1.00 84.75 87 ARG A CA 1
ATOM 653 C C . ARG A 1 87 ? 12.048 -5.750 -9.661 1.00 84.75 87 ARG A C 1
ATOM 655 O O . ARG A 1 87 ? 13.099 -5.720 -9.027 1.00 84.75 87 ARG A O 1
ATOM 662 N N . ILE A 1 88 ? 10.863 -5.532 -9.091 1.00 84.19 88 ILE A N 1
ATOM 663 C CA . ILE A 1 88 ? 10.673 -5.170 -7.678 1.00 84.19 88 ILE A CA 1
ATOM 664 C C . ILE A 1 88 ? 10.246 -6.354 -6.799 1.00 84.19 88 ILE A C 1
ATOM 666 O O . ILE A 1 88 ? 9.695 -6.144 -5.721 1.00 84.19 88 ILE A O 1
ATOM 670 N N . ALA A 1 89 ? 10.488 -7.602 -7.220 1.00 86.81 89 ALA A N 1
ATOM 671 C CA . ALA A 1 89 ? 10.008 -8.800 -6.519 1.00 86.81 89 ALA A CA 1
ATOM 672 C C . ALA A 1 89 ? 10.352 -8.816 -5.019 1.00 86.81 89 ALA A C 1
ATOM 674 O O . ALA A 1 89 ? 9.515 -9.162 -4.188 1.00 86.81 89 ALA A O 1
ATOM 675 N N . LYS A 1 90 ? 11.575 -8.405 -4.659 1.00 88.44 90 LYS A N 1
ATOM 676 C CA . LYS A 1 90 ? 12.025 -8.352 -3.261 1.00 88.44 90 LYS A CA 1
ATOM 677 C C . LYS A 1 90 ? 11.244 -7.324 -2.439 1.00 88.44 90 LYS A C 1
ATOM 679 O O . LYS A 1 90 ? 10.850 -7.620 -1.311 1.00 88.44 90 LYS A O 1
ATOM 684 N N . ASP A 1 91 ? 11.017 -6.140 -2.999 1.00 88.56 91 ASP A N 1
ATOM 685 C CA . ASP A 1 91 ? 10.261 -5.078 -2.333 1.00 88.56 91 ASP A CA 1
ATOM 686 C C . ASP A 1 91 ? 8.786 -5.465 -2.209 1.00 88.56 91 ASP A C 1
ATOM 688 O O . ASP A 1 91 ? 8.190 -5.285 -1.147 1.00 88.56 91 ASP A O 1
ATOM 692 N N . LEU A 1 92 ? 8.224 -6.074 -3.258 1.00 88.56 92 LEU A N 1
ATOM 693 C CA . LEU A 1 92 ? 6.859 -6.588 -3.267 1.00 88.56 92 LEU A CA 1
ATOM 694 C C . LEU A 1 92 ? 6.666 -7.675 -2.204 1.00 88.56 92 LEU A C 1
ATOM 696 O O . LEU A 1 92 ? 5.703 -7.615 -1.445 1.00 88.56 92 LEU A O 1
ATOM 700 N N . HIS A 1 93 ? 7.613 -8.609 -2.082 1.00 91.19 93 HIS A N 1
ATOM 701 C CA . HIS A 1 93 ? 7.601 -9.620 -1.026 1.00 91.19 93 HIS A CA 1
ATOM 702 C C . HIS A 1 93 ? 7.671 -8.987 0.372 1.00 91.19 93 HIS A C 1
ATOM 704 O O . HIS A 1 93 ? 6.888 -9.334 1.255 1.00 91.19 93 HIS A O 1
ATOM 710 N N . GLY A 1 94 ? 8.560 -8.010 0.578 1.00 92.31 94 GLY A N 1
ATOM 711 C CA . GLY A 1 94 ? 8.657 -7.287 1.847 1.00 92.31 94 GLY A CA 1
ATOM 712 C C . GLY A 1 94 ? 7.379 -6.519 2.204 1.00 92.31 94 GLY A C 1
ATOM 713 O O . GLY A 1 94 ? 6.967 -6.511 3.365 1.00 92.31 94 GLY A O 1
ATOM 714 N N . LEU A 1 95 ? 6.729 -5.894 1.219 1.00 93.06 95 LEU A N 1
ATOM 715 C CA . LEU A 1 95 ? 5.438 -5.228 1.393 1.00 93.06 95 LEU A CA 1
ATOM 716 C C . LEU A 1 95 ? 4.314 -6.223 1.681 1.00 93.06 95 LEU A C 1
ATOM 718 O O . LEU A 1 95 ? 3.467 -5.927 2.523 1.00 93.06 95 LEU A O 1
ATOM 722 N N . ASP A 1 96 ? 4.319 -7.396 1.048 1.00 93.50 96 ASP A N 1
ATOM 723 C CA . ASP A 1 96 ? 3.311 -8.423 1.297 1.00 93.50 96 ASP A CA 1
ATOM 724 C C . ASP A 1 96 ? 3.414 -8.980 2.721 1.00 93.50 96 ASP A C 1
ATOM 726 O O . ASP A 1 96 ? 2.410 -9.070 3.422 1.00 93.50 96 ASP A O 1
ATOM 730 N N . LEU A 1 97 ? 4.627 -9.237 3.219 1.00 94.31 97 LEU A N 1
ATOM 731 C CA . LEU A 1 97 ? 4.833 -9.642 4.615 1.00 94.31 97 LEU A CA 1
ATOM 732 C C . LEU A 1 97 ? 4.289 -8.598 5.603 1.00 94.31 97 LEU A C 1
ATOM 734 O O . LEU A 1 97 ? 3.636 -8.948 6.591 1.00 94.31 97 LEU A O 1
ATOM 738 N N . LYS A 1 98 ? 4.510 -7.306 5.330 1.00 94.69 98 LYS A N 1
ATOM 739 C CA . LYS A 1 98 ? 3.947 -6.212 6.141 1.00 94.69 98 LYS A CA 1
ATOM 740 C C . LYS A 1 98 ? 2.423 -6.160 6.044 1.00 94.69 98 LYS A C 1
ATOM 742 O O . LYS A 1 98 ? 1.757 -6.034 7.071 1.00 94.69 98 LYS A O 1
ATOM 747 N N . ARG A 1 99 ? 1.863 -6.313 4.841 1.00 93.38 99 ARG A N 1
ATOM 748 C CA . ARG A 1 99 ? 0.414 -6.392 4.618 1.00 93.38 99 ARG A CA 1
ATOM 749 C C . ARG A 1 99 ? -0.192 -7.531 5.431 1.00 93.38 99 ARG A C 1
ATOM 751 O O . ARG A 1 99 ? -1.120 -7.293 6.198 1.00 93.38 99 ARG A O 1
ATOM 758 N N . GLN A 1 100 ? 0.354 -8.741 5.320 1.00 92.25 100 GLN A N 1
ATOM 759 C CA . GLN A 1 100 ? -0.100 -9.916 6.064 1.00 92.25 100 GLN A CA 1
ATOM 760 C C . GLN A 1 100 ? -0.045 -9.683 7.581 1.00 92.25 100 GLN A C 1
ATOM 762 O O . GLN A 1 100 ? -0.984 -10.046 8.294 1.00 92.25 100 GLN A O 1
ATOM 767 N N . TYR A 1 101 ? 1.017 -9.036 8.074 1.00 93.88 101 TYR A N 1
ATOM 768 C CA . TYR A 1 101 ? 1.148 -8.659 9.481 1.00 93.88 101 TYR A CA 1
ATOM 769 C C . TYR A 1 101 ? 0.022 -7.716 9.935 1.00 93.88 101 TYR A C 1
ATOM 771 O O . TYR A 1 101 ? -0.666 -8.014 10.914 1.00 93.88 101 TYR A O 1
ATOM 779 N N . VAL A 1 102 ? -0.213 -6.615 9.212 1.00 92.06 102 VAL A N 1
ATOM 780 C CA . VAL A 1 102 ? -1.265 -5.640 9.553 1.00 92.06 102 VAL A CA 1
ATOM 781 C C . VAL A 1 102 ? -2.652 -6.279 9.460 1.00 92.06 102 VAL A C 1
ATOM 783 O O . VAL A 1 102 ? -3.428 -6.206 10.410 1.00 92.06 102 VAL A O 1
ATOM 786 N N . VAL A 1 103 ? -2.946 -6.985 8.365 1.00 89.38 103 VAL A N 1
ATOM 787 C CA . VAL A 1 103 ? -4.211 -7.708 8.146 1.00 89.38 103 VAL A CA 1
ATOM 788 C C . VAL A 1 103 ? -4.503 -8.675 9.287 1.00 89.38 103 VAL A C 1
ATOM 790 O O . VAL A 1 103 ? -5.634 -8.731 9.765 1.00 89.38 103 VAL A O 1
ATOM 793 N N . LYS A 1 104 ? -3.502 -9.439 9.746 1.00 91.50 104 LYS A N 1
ATOM 794 C CA . LYS A 1 104 ? -3.659 -10.396 10.850 1.00 91.50 104 LYS A CA 1
ATOM 795 C C . LYS A 1 104 ? -4.091 -9.705 12.143 1.00 91.50 104 LYS A C 1
ATOM 797 O O . LYS A 1 104 ? -4.961 -10.232 12.832 1.00 91.50 104 LYS A O 1
ATOM 802 N N . ARG A 1 105 ? -3.503 -8.550 12.452 1.00 90.81 105 ARG A N 1
ATOM 803 C CA . ARG A 1 105 ? -3.811 -7.756 13.651 1.00 90.81 105 ARG A CA 1
ATOM 804 C C . ARG A 1 105 ? -5.183 -7.088 13.578 1.00 90.81 105 ARG A C 1
ATOM 806 O O . ARG A 1 105 ? -5.896 -7.021 14.570 1.00 90.81 105 ARG A O 1
ATOM 813 N N . LEU A 1 106 ? -5.608 -6.699 12.380 1.00 86.94 106 LEU A N 1
ATOM 814 C CA . LEU A 1 106 ? -6.898 -6.047 12.160 1.00 86.94 106 LEU A CA 1
ATOM 815 C C . LEU A 1 106 ? -8.088 -7.002 12.007 1.00 86.94 106 LEU A C 1
ATOM 817 O O . LEU A 1 106 ? -9.202 -6.526 11.836 1.00 86.94 106 LEU A O 1
ATOM 821 N N . ARG A 1 107 ? -7.911 -8.330 12.093 1.00 82.44 107 ARG A N 1
ATOM 822 C CA . ARG A 1 107 ? -8.990 -9.321 11.862 1.00 82.44 107 ARG A CA 1
ATOM 823 C C . ARG A 1 107 ? -10.242 -9.131 12.721 1.00 82.44 107 ARG A C 1
ATOM 825 O O . ARG A 1 107 ? -11.318 -9.534 12.295 1.00 82.44 107 ARG A O 1
ATOM 832 N N . ALA A 1 108 ? -10.102 -8.565 13.919 1.00 75.19 108 ALA A N 1
ATOM 833 C CA . ALA A 1 108 ? -11.227 -8.294 14.816 1.00 75.19 108 ALA A CA 1
ATOM 834 C C . ALA A 1 108 ? -12.012 -7.019 14.445 1.00 75.19 108 ALA A C 1
ATOM 836 O O . ALA A 1 108 ? -13.066 -6.757 15.018 1.00 75.19 108 ALA A O 1
ATOM 837 N N . ILE A 1 109 ? -11.502 -6.229 13.499 1.00 76.31 109 ILE A N 1
ATOM 838 C CA . ILE A 1 109 ? -12.045 -4.943 13.066 1.00 76.31 109 ILE A CA 1
ATOM 839 C C . ILE A 1 109 ? -12.537 -5.090 11.624 1.00 76.31 109 ILE A C 1
ATOM 841 O O . ILE A 1 109 ? -11.991 -5.859 10.834 1.00 76.31 109 ILE A O 1
ATOM 845 N N . ARG A 1 110 ? -13.578 -4.347 11.242 1.00 77.06 110 ARG A N 1
ATOM 846 C CA . ARG A 1 110 ? -14.029 -4.307 9.848 1.00 77.06 110 ARG A CA 1
ATOM 847 C C . ARG A 1 110 ? -13.060 -3.456 9.018 1.00 77.06 110 ARG A C 1
ATOM 849 O O . ARG A 1 110 ? -12.874 -2.273 9.282 1.00 77.06 110 ARG A O 1
ATOM 856 N N . PHE A 1 111 ? -12.460 -4.040 7.986 1.00 78.31 111 PHE A N 1
ATOM 857 C CA . PHE A 1 111 ? -11.594 -3.323 7.045 1.00 78.31 111 PHE A CA 1
ATOM 858 C C . PHE A 1 111 ? -11.763 -3.860 5.620 1.00 78.31 111 PHE A C 1
ATOM 860 O O . PHE A 1 111 ? -12.214 -4.989 5.417 1.00 78.31 111 PHE A O 1
ATOM 867 N N . ALA A 1 112 ? -11.400 -3.051 4.624 1.00 75.06 112 ALA A N 1
ATOM 868 C CA . ALA A 1 112 ? -11.375 -3.480 3.228 1.00 75.06 112 ALA A CA 1
ATOM 869 C C . ALA A 1 112 ? -10.102 -4.292 2.966 1.00 75.06 112 ALA A C 1
ATOM 871 O O . ALA A 1 112 ? -9.019 -3.718 2.994 1.00 75.06 112 ALA A O 1
ATOM 872 N N . TYR A 1 113 ? -10.212 -5.607 2.746 1.00 78.69 113 TYR A N 1
ATOM 873 C CA . TYR A 1 113 ? -9.046 -6.474 2.540 1.00 78.69 113 TYR A CA 1
ATOM 874 C C . TYR A 1 113 ? -8.189 -6.007 1.358 1.00 78.69 113 TYR A C 1
ATOM 876 O O . TYR A 1 113 ? -8.684 -5.814 0.247 1.00 78.69 113 TYR A O 1
ATOM 884 N N . GLN A 1 114 ? -6.893 -5.830 1.605 1.00 80.50 114 GLN A N 1
ATOM 885 C CA . GLN A 1 114 ? -5.987 -5.185 0.665 1.00 80.50 114 GLN A CA 1
ATOM 886 C C . GLN A 1 114 ? -5.454 -6.185 -0.351 1.00 80.50 114 GLN A C 1
ATOM 888 O O . GLN A 1 114 ? -4.846 -7.193 0.016 1.00 80.50 114 GLN A O 1
ATOM 893 N N . MET A 1 115 ? -5.634 -5.858 -1.629 1.00 82.94 115 MET A N 1
ATOM 894 C CA . MET A 1 115 ? -5.156 -6.662 -2.757 1.00 82.94 115 MET A CA 1
ATOM 895 C C . MET A 1 115 ? -3.971 -6.000 -3.476 1.00 82.94 115 MET A C 1
ATOM 897 O O . MET A 1 115 ? -3.328 -6.627 -4.311 1.00 82.94 115 MET A O 1
ATOM 901 N N . SER A 1 116 ? -3.675 -4.735 -3.170 1.00 85.50 116 SER A N 1
ATOM 902 C CA . SER A 1 116 ? -2.685 -3.916 -3.881 1.00 85.50 116 SER A CA 1
ATOM 903 C C . SER A 1 116 ? -2.215 -2.716 -3.050 1.00 85.50 116 SER A C 1
ATOM 905 O O . SER A 1 116 ? -2.685 -2.516 -1.928 1.00 85.50 116 SER A O 1
ATOM 907 N N . SER A 1 117 ? -1.344 -1.875 -3.616 1.00 86.12 117 SER A N 1
ATOM 908 C CA . SER A 1 117 ? -0.830 -0.643 -3.002 1.00 86.12 117 SER A CA 1
ATOM 909 C C . SER A 1 117 ? -0.126 -0.913 -1.659 1.00 86.12 117 SER A C 1
ATOM 911 O O . SER A 1 117 ? 0.399 -1.999 -1.422 1.00 86.12 117 SER A O 1
ATOM 913 N N . PHE A 1 118 ? -0.072 0.074 -0.769 1.00 89.75 118 PHE A N 1
ATOM 914 C CA . PHE A 1 118 ? 0.518 -0.070 0.564 1.00 89.75 118 PHE A CA 1
ATOM 915 C C . PHE A 1 118 ? -0.338 0.561 1.669 1.00 89.75 118 PHE A C 1
ATOM 917 O O . PHE A 1 118 ? 0.185 1.034 2.684 1.00 89.75 118 PHE A O 1
ATOM 924 N N . PHE A 1 119 ? -1.660 0.580 1.465 1.00 88.88 119 PHE A N 1
ATOM 925 C CA . PHE A 1 119 ? -2.621 1.148 2.405 1.00 88.88 119 PHE A CA 1
ATOM 926 C C . PHE A 1 119 ? -3.669 0.138 2.849 1.00 88.88 119 PHE A C 1
ATOM 928 O O . PHE A 1 119 ? -4.205 -0.606 2.037 1.00 88.88 119 PHE A O 1
ATOM 935 N N . VAL A 1 120 ? -4.015 0.190 4.134 1.00 87.94 120 VAL A N 1
ATOM 936 C CA . VAL A 1 120 ? -5.202 -0.444 4.709 1.00 87.94 120 VAL A CA 1
ATOM 937 C C . VAL A 1 120 ? -6.237 0.635 4.994 1.00 87.94 120 VAL A C 1
ATOM 939 O O . VAL A 1 120 ? -5.929 1.600 5.693 1.00 87.94 120 VAL A O 1
ATOM 942 N N . PHE A 1 121 ? -7.459 0.465 4.489 1.00 85.88 121 PHE A N 1
ATOM 943 C CA . PHE A 1 121 ? -8.595 1.295 4.878 1.00 85.88 121 PHE A CA 1
ATOM 944 C C . PHE A 1 121 ? -9.458 0.564 5.910 1.00 85.88 121 PHE A C 1
ATOM 946 O O . PHE A 1 121 ? -10.074 -0.467 5.617 1.00 85.88 121 PHE A O 1
ATOM 953 N N . MET A 1 122 ? -9.453 1.088 7.131 1.00 84.00 122 MET A N 1
ATOM 954 C CA . MET A 1 122 ? -10.213 0.582 8.269 1.00 84.00 122 MET A CA 1
ATOM 955 C C . MET A 1 122 ? -11.520 1.357 8.408 1.00 84.00 122 MET A C 1
ATOM 957 O O . MET A 1 122 ? -11.486 2.583 8.429 1.00 84.00 122 MET A O 1
ATOM 961 N N . ASP A 1 123 ? -12.639 0.650 8.571 1.00 79.44 123 ASP A N 1
ATOM 962 C CA . ASP A 1 123 ? -13.923 1.243 8.951 1.00 79.44 123 ASP A CA 1
ATOM 963 C C . ASP A 1 123 ? -13.993 1.318 10.481 1.00 79.44 123 ASP A C 1
ATOM 965 O O . ASP A 1 123 ? -14.030 0.295 11.169 1.00 79.44 123 ASP A O 1
ATOM 969 N N . VAL A 1 124 ? -13.984 2.537 11.020 1.00 76.69 124 VAL A N 1
ATOM 970 C CA . VAL A 1 124 ? -14.075 2.792 12.464 1.00 76.69 124 VAL A CA 1
ATOM 971 C C . VAL A 1 124 ? -15.443 3.324 12.875 1.00 76.69 124 VAL A C 1
ATOM 973 O O . VAL A 1 124 ? -15.640 3.637 14.048 1.00 76.69 124 VAL A O 1
ATOM 976 N N . ALA A 1 125 ? -16.415 3.397 11.961 1.00 74.19 125 ALA A N 1
ATOM 977 C CA . ALA A 1 125 ? -17.737 3.956 12.240 1.00 74.19 125 ALA A CA 1
ATOM 978 C C . ALA A 1 125 ? -18.430 3.276 13.434 1.00 74.19 125 ALA A C 1
ATOM 980 O O . ALA A 1 125 ? -19.093 3.942 14.232 1.00 74.19 125 ALA A O 1
ATOM 981 N N . LEU A 1 126 ? -18.225 1.963 13.590 1.00 69.62 126 LEU A N 1
ATOM 982 C CA . LEU A 1 126 ? -18.790 1.162 14.680 1.00 69.62 126 LEU A CA 1
ATOM 983 C C . LEU A 1 126 ? -18.313 1.616 16.071 1.00 69.62 126 LEU A C 1
ATOM 985 O O . LEU A 1 126 ? -19.098 1.579 17.014 1.00 69.62 126 LEU A O 1
ATOM 989 N N . TYR A 1 127 ? -17.078 2.112 16.198 1.00 70.31 127 TYR A N 1
ATOM 990 C CA . TYR A 1 127 ? -16.519 2.572 17.478 1.00 70.31 127 TYR A CA 1
ATOM 991 C C . TYR A 1 127 ? -17.084 3.917 17.938 1.00 70.31 127 TYR A C 1
ATOM 993 O O . TYR A 1 127 ? -17.004 4.261 19.116 1.00 70.31 127 TYR A O 1
ATOM 1001 N N . PHE A 1 128 ? -17.679 4.688 17.028 1.00 70.31 128 PHE A N 1
ATOM 1002 C CA . PHE A 1 128 ? -18.219 6.008 17.346 1.00 70.31 128 PHE A CA 1
ATOM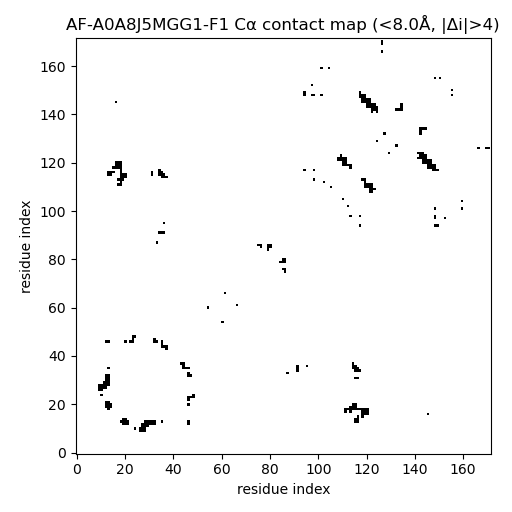 1003 C C . PHE A 1 128 ? -19.734 6.002 17.588 1.00 70.31 128 PHE A C 1
ATOM 1005 O O . PHE A 1 128 ? -20.285 7.052 17.901 1.00 70.31 128 PHE A O 1
ATOM 1012 N N . ASN A 1 129 ? -20.410 4.846 17.510 1.00 62.94 129 ASN A N 1
ATOM 1013 C CA . ASN A 1 129 ? -21.832 4.663 17.847 1.00 62.94 129 ASN A CA 1
ATOM 1014 C C . ASN A 1 129 ? -22.757 5.762 17.270 1.00 62.94 129 ASN A C 1
ATOM 1016 O O . ASN A 1 129 ? -23.552 6.378 17.980 1.00 62.94 129 ASN A O 1
ATOM 1020 N N . GLY A 1 130 ? -22.581 6.089 15.984 1.00 56.09 130 GLY A N 1
ATOM 1021 C CA . GLY A 1 130 ? -23.359 7.131 15.299 1.00 56.09 130 GLY A CA 1
ATOM 1022 C C . GLY A 1 130 ? -22.960 8.579 15.621 1.00 56.09 130 GLY A C 1
ATOM 1023 O O . GLY A 1 130 ? -23.566 9.511 15.090 1.00 56.09 130 GLY A O 1
ATOM 1024 N N . LYS A 1 131 ? -21.931 8.810 16.447 1.00 56.19 131 LYS A N 1
ATOM 1025 C CA . LYS A 1 131 ? -21.340 10.141 16.629 1.00 56.19 131 LYS A CA 1
ATOM 1026 C C . LYS A 1 131 ? -20.595 10.528 15.354 1.00 56.19 131 LYS A C 1
ATOM 1028 O O . LYS A 1 131 ? -19.758 9.776 14.861 1.00 56.19 131 LYS A O 1
ATOM 1033 N N . LYS A 1 132 ? -20.879 11.727 14.837 1.00 50.78 132 LYS A N 1
ATOM 1034 C CA . LYS A 1 132 ? -20.090 12.346 13.767 1.00 50.78 132 LYS A CA 1
ATOM 1035 C C . LYS A 1 132 ? -18.693 12.631 14.307 1.00 50.78 132 LYS A C 1
ATOM 1037 O O . LYS A 1 132 ? -18.475 13.656 14.945 1.00 50.78 132 LYS A O 1
ATOM 1042 N N . ALA A 1 133 ? -17.759 11.725 14.071 1.00 50.16 133 ALA A N 1
ATOM 1043 C CA . ALA A 1 133 ? -16.363 12.103 14.022 1.00 50.16 133 ALA A CA 1
ATOM 1044 C C . ALA A 1 133 ? -16.069 12.526 12.577 1.00 50.16 133 ALA A C 1
ATOM 1046 O O . ALA A 1 133 ? -16.528 11.907 11.621 1.00 50.16 133 ALA A O 1
ATOM 1047 N N . SER A 1 134 ? -15.377 13.644 12.427 1.00 46.72 134 SER A N 1
ATOM 1048 C CA . SER A 1 134 ? -14.812 14.098 11.163 1.00 46.72 134 SER A CA 1
ATOM 1049 C C . SER A 1 134 ? -13.373 13.587 11.127 1.00 46.72 134 SER A C 1
ATOM 1051 O O . SER A 1 134 ? -12.492 14.277 11.650 1.00 46.72 134 SER A O 1
ATOM 1053 N N . PRO A 1 135 ? -13.100 12.361 10.630 1.00 47.22 135 PRO A N 1
ATOM 1054 C CA . PRO A 1 135 ? -11.723 11.979 10.373 1.00 47.22 135 PRO A CA 1
ATOM 1055 C C . PRO A 1 135 ? -11.202 12.893 9.258 1.00 47.22 135 PRO A C 1
ATOM 1057 O O . PRO A 1 135 ? -11.977 13.361 8.429 1.00 47.22 135 PRO A O 1
ATOM 1060 N N . GLY A 1 136 ? -9.907 13.203 9.279 1.00 43.53 136 GLY A N 1
ATOM 1061 C CA . GLY A 1 136 ? -9.268 14.187 8.400 1.00 43.53 136 GLY A CA 1
ATOM 1062 C C . GLY A 1 136 ? -9.200 13.801 6.917 1.00 43.53 136 GLY A C 1
ATOM 1063 O O . GLY A 1 136 ? -8.113 13.792 6.346 1.00 43.53 136 GLY A O 1
ATOM 1064 N N . SER A 1 137 ? -10.332 13.493 6.288 1.00 46.22 137 SER A N 1
ATOM 1065 C CA . SER A 1 137 ? -10.494 13.459 4.840 1.00 46.22 137 SER A CA 1
ATOM 1066 C C . SER A 1 137 ? -11.521 14.509 4.429 1.00 46.22 137 SER A C 1
ATOM 1068 O O . SER A 1 137 ? -12.680 14.437 4.825 1.00 46.22 137 SER A O 1
ATOM 1070 N N . ASP A 1 138 ? -11.124 15.433 3.555 1.00 52.81 138 ASP A N 1
ATOM 1071 C CA . ASP A 1 138 ? -11.998 16.421 2.892 1.00 52.81 138 ASP A CA 1
ATOM 1072 C C . ASP A 1 138 ? -13.051 15.787 1.954 1.00 52.81 138 ASP A C 1
ATOM 1074 O O . ASP A 1 138 ? -13.703 16.469 1.164 1.00 52.81 138 ASP A O 1
ATOM 1078 N N . LYS A 1 139 ? -13.206 14.462 2.003 1.00 51.16 139 LYS A N 1
ATOM 1079 C CA . LYS A 1 139 ? -14.180 13.691 1.244 1.00 51.16 139 LYS A CA 1
ATOM 1080 C C . LYS A 1 139 ? -15.141 13.055 2.230 1.00 51.16 139 LYS A C 1
ATOM 1082 O O . LYS A 1 139 ? -14.723 12.516 3.250 1.00 51.16 139 LYS A O 1
ATOM 1087 N N . GLU A 1 140 ? -16.416 13.158 1.895 1.00 48.81 140 GLU A N 1
ATOM 1088 C CA . GLU A 1 140 ? -17.611 12.734 2.626 1.00 48.81 140 GLU A CA 1
ATOM 1089 C C . GLU A 1 140 ? -17.705 11.196 2.766 1.00 48.81 140 GLU A C 1
ATOM 1091 O O . GLU A 1 140 ? -18.742 10.586 2.523 1.00 48.81 140 GLU A O 1
ATOM 1096 N N . GLU A 1 141 ? -16.595 10.536 3.097 1.00 53.19 141 GLU A N 1
ATOM 1097 C CA . GLU A 1 141 ? -16.521 9.099 3.319 1.00 53.19 141 GLU A CA 1
ATOM 1098 C C . GLU A 1 141 ? -16.903 8.760 4.761 1.00 53.19 141 GLU A C 1
ATOM 1100 O O . GLU A 1 141 ? -16.621 9.488 5.718 1.00 53.19 141 GLU A O 1
ATOM 1105 N N . SER A 1 142 ? -17.565 7.611 4.903 1.00 56.75 142 SER A N 1
ATOM 1106 C CA . SER A 1 142 ? -17.802 6.942 6.178 1.00 56.75 142 SER A CA 1
ATOM 1107 C C . SER A 1 142 ? -16.534 6.938 7.029 1.00 56.75 142 SER A C 1
ATOM 1109 O O . SER A 1 142 ? -15.467 6.629 6.509 1.00 56.75 142 SER A O 1
ATOM 1111 N N . LEU A 1 143 ? -16.683 7.228 8.323 1.00 67.44 143 LEU A N 1
ATOM 1112 C CA . LEU A 1 143 ? -15.663 7.162 9.374 1.00 67.44 143 LEU A CA 1
ATOM 1113 C C . LEU A 1 143 ? -14.599 6.077 9.142 1.00 67.44 143 LEU A C 1
ATOM 1115 O O . LEU A 1 143 ? -14.754 4.937 9.576 1.00 67.44 143 LEU A O 1
ATOM 1119 N N . GLY A 1 144 ? -13.515 6.448 8.462 1.00 74.44 144 GLY A N 1
ATOM 1120 C CA . GLY A 1 144 ? -12.479 5.519 8.042 1.00 74.44 144 GLY A CA 1
ATOM 1121 C C . GLY A 1 144 ? -11.083 6.066 8.293 1.00 74.44 144 GLY A C 1
ATOM 1122 O O . GLY A 1 144 ? -10.851 7.275 8.260 1.00 74.44 144 GLY A O 1
ATOM 1123 N N . ILE A 1 145 ? -10.147 5.165 8.576 1.00 81.19 145 ILE A N 1
ATOM 1124 C CA . ILE A 1 145 ? -8.738 5.492 8.803 1.00 81.19 145 ILE A CA 1
ATOM 1125 C C . ILE A 1 145 ? -7.900 4.770 7.754 1.00 81.19 145 ILE A C 1
ATOM 1127 O O . ILE A 1 145 ? -7.979 3.549 7.606 1.00 81.19 145 ILE A O 1
ATOM 1131 N N . ARG A 1 146 ? -7.060 5.532 7.045 1.00 86.12 146 ARG A N 1
ATOM 1132 C CA . ARG A 1 146 ? -6.050 4.991 6.133 1.00 86.12 146 ARG A CA 1
ATOM 1133 C C . ARG A 1 146 ? -4.731 4.789 6.874 1.00 86.12 146 ARG A C 1
ATOM 1135 O O . ARG A 1 146 ? -4.126 5.757 7.328 1.00 86.12 146 ARG A O 1
ATOM 1142 N N . ILE A 1 147 ? -4.249 3.553 6.917 1.00 87.50 147 ILE A N 1
ATOM 1143 C CA . ILE A 1 147 ? -2.962 3.180 7.516 1.00 87.50 147 ILE A CA 1
ATOM 1144 C C . ILE A 1 147 ? -1.991 2.822 6.393 1.00 87.50 147 ILE A C 1
ATOM 1146 O O . ILE A 1 147 ? -2.284 1.949 5.582 1.00 87.50 147 ILE A O 1
ATOM 1150 N N . SER A 1 148 ? -0.837 3.489 6.339 1.00 90.94 148 SER A N 1
ATOM 1151 C CA . SER A 1 148 ? 0.254 3.121 5.428 1.00 90.94 148 SER A CA 1
ATOM 1152 C C . SER A 1 148 ? 1.191 2.119 6.094 1.00 90.94 148 SER A C 1
ATOM 1154 O O . SER A 1 148 ? 1.608 2.337 7.231 1.00 90.94 148 SER A O 1
ATOM 1156 N N . TYR A 1 149 ? 1.576 1.067 5.372 1.00 92.00 149 TYR A N 1
ATO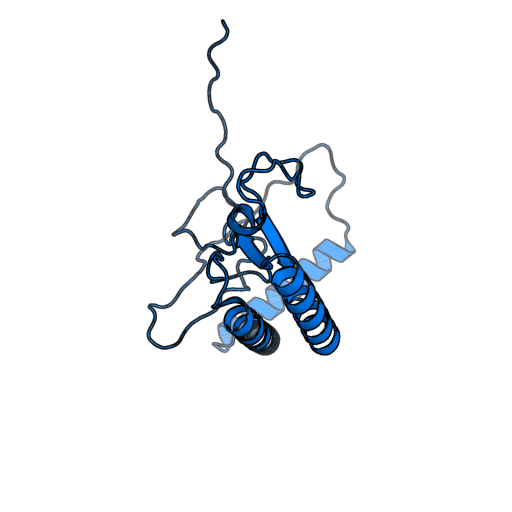M 1157 C CA . TYR A 1 149 ? 2.583 0.091 5.813 1.00 92.00 149 TYR A CA 1
ATOM 1158 C C . TYR A 1 149 ? 3.868 0.120 4.968 1.00 92.00 149 TYR A C 1
ATOM 1160 O O . TYR A 1 149 ? 4.688 -0.796 5.026 1.00 92.00 149 TYR A O 1
ATOM 1168 N N . ALA A 1 150 ? 4.093 1.197 4.208 1.00 91.00 150 ALA A N 1
ATOM 1169 C CA . ALA A 1 150 ? 5.330 1.386 3.444 1.00 91.00 150 ALA A CA 1
ATOM 1170 C C . ALA A 1 150 ? 6.559 1.705 4.325 1.00 91.00 150 ALA A C 1
ATOM 1172 O O . ALA A 1 150 ? 7.694 1.585 3.867 1.00 91.00 150 ALA A O 1
ATOM 1173 N N . GLY A 1 151 ? 6.352 2.089 5.591 1.00 89.56 151 GLY A N 1
ATOM 1174 C CA . GLY A 1 151 ? 7.417 2.459 6.528 1.00 89.56 151 GLY A CA 1
ATOM 1175 C C . GLY A 1 151 ? 8.226 1.277 7.095 1.00 89.56 151 GLY A C 1
ATOM 1176 O O . GLY A 1 151 ? 7.974 0.117 6.753 1.00 89.56 151 GLY A O 1
ATOM 1177 N N . PRO A 1 152 ? 9.217 1.548 7.965 1.00 93.44 152 PRO A N 1
ATOM 1178 C CA . PRO A 1 152 ? 9.987 0.516 8.662 1.00 93.44 152 PRO A CA 1
ATOM 1179 C C . PRO A 1 152 ? 9.101 -0.420 9.495 1.00 93.44 152 PRO A C 1
ATOM 1181 O O . PRO A 1 152 ? 8.070 0.000 10.023 1.00 93.44 152 PRO A O 1
ATOM 1184 N N . VAL A 1 153 ? 9.518 -1.684 9.641 1.00 92.94 153 VAL A N 1
ATOM 1185 C CA . VAL A 1 153 ? 8.746 -2.698 10.384 1.00 92.94 153 VAL A CA 1
ATOM 1186 C C . VAL A 1 153 ? 8.560 -2.286 11.844 1.00 92.94 153 VAL A C 1
ATOM 1188 O O . VAL A 1 153 ? 7.438 -2.338 12.328 1.00 92.94 153 VAL A O 1
ATOM 1191 N N . ASP A 1 154 ? 9.601 -1.794 12.515 1.00 94.69 154 ASP A N 1
ATOM 1192 C CA . ASP A 1 154 ? 9.514 -1.413 13.933 1.00 94.69 154 ASP A CA 1
ATOM 1193 C C . ASP A 1 154 ? 8.517 -0.271 14.168 1.00 94.69 154 ASP A C 1
ATOM 1195 O O . ASP A 1 154 ? 7.711 -0.317 15.096 1.00 94.69 154 ASP A O 1
ATOM 1199 N N . THR A 1 155 ? 8.509 0.727 13.277 1.00 94.19 155 THR A N 1
ATOM 1200 C CA . THR A 1 155 ? 7.530 1.823 13.310 1.00 94.19 155 THR A CA 1
ATOM 1201 C C . THR A 1 155 ? 6.113 1.297 13.116 1.00 94.19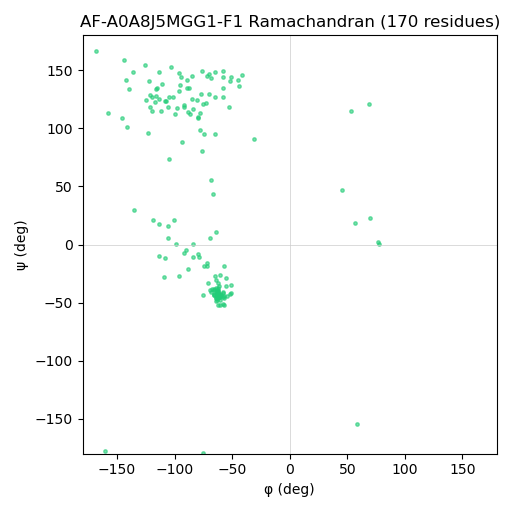 155 THR A C 1
ATOM 1203 O O . THR A 1 155 ? 5.199 1.717 13.822 1.00 94.19 155 THR A O 1
ATOM 1206 N N . MET A 1 156 ? 5.926 0.365 12.180 1.00 93.88 156 MET A N 1
ATOM 1207 C CA . MET A 1 156 ? 4.634 -0.266 11.928 1.00 93.88 156 MET A CA 1
ATOM 1208 C C . MET A 1 156 ? 4.159 -1.080 13.140 1.00 93.88 156 MET A C 1
ATOM 1210 O O . MET A 1 156 ? 3.009 -0.938 13.541 1.00 93.88 156 MET A O 1
ATOM 1214 N N . VAL A 1 157 ? 5.027 -1.895 13.747 1.00 94.69 157 VAL A N 1
ATOM 1215 C CA . VAL A 1 157 ? 4.710 -2.689 14.948 1.00 94.69 157 VAL A CA 1
ATOM 1216 C C . VAL A 1 157 ? 4.271 -1.771 16.087 1.00 94.69 157 VAL A C 1
ATOM 1218 O O . VAL A 1 157 ? 3.183 -1.952 16.629 1.00 94.69 157 VAL A O 1
ATOM 1221 N N . HIS A 1 158 ? 5.064 -0.738 16.380 1.00 94.88 158 HIS A N 1
ATOM 1222 C CA . HIS A 1 158 ? 4.764 0.213 17.446 1.00 94.88 158 HIS A CA 1
ATOM 1223 C C . HIS A 1 158 ? 3.452 0.977 17.202 1.00 94.88 158 HIS A C 1
ATOM 1225 O O . HIS A 1 158 ? 2.644 1.143 18.115 1.00 94.88 158 HIS A O 1
ATOM 1231 N N . ALA A 1 159 ? 3.203 1.407 15.960 1.00 93.25 159 ALA A N 1
ATOM 1232 C CA . ALA A 1 159 ? 1.957 2.076 15.594 1.00 93.25 159 ALA A CA 1
ATOM 1233 C C . ALA A 1 159 ? 0.735 1.159 15.768 1.00 93.25 159 ALA A C 1
ATOM 1235 O O . ALA A 1 159 ? -0.311 1.611 16.234 1.00 93.25 159 ALA A O 1
ATOM 1236 N N . MET A 1 160 ? 0.868 -0.127 15.434 1.00 93.00 160 MET A N 1
ATOM 1237 C CA . MET A 1 160 ? -0.199 -1.112 15.605 1.00 93.00 160 MET A CA 1
ATOM 1238 C C . MET A 1 160 ? -0.485 -1.415 17.082 1.00 93.00 160 MET A C 1
ATOM 1240 O O . MET A 1 16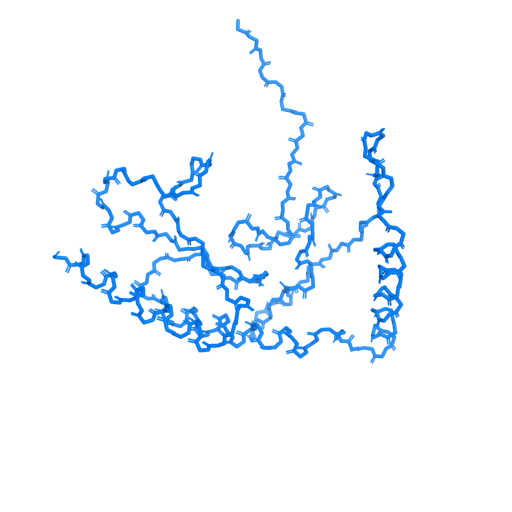0 ? -1.653 -1.505 17.454 1.00 93.00 160 MET A O 1
ATOM 1244 N N . ASP A 1 161 ? 0.544 -1.493 17.934 1.00 94.38 161 ASP A N 1
ATOM 1245 C CA . ASP A 1 161 ? 0.372 -1.638 19.390 1.00 94.38 161 ASP A CA 1
ATOM 1246 C C . ASP A 1 161 ? -0.399 -0.449 19.982 1.00 94.38 161 ASP A C 1
ATOM 1248 O O . ASP A 1 161 ? -1.341 -0.624 20.759 1.00 94.38 161 ASP A O 1
ATOM 1252 N N . GLY A 1 162 ? -0.031 0.771 19.577 1.00 92.25 162 GLY A N 1
ATOM 1253 C CA . GLY A 1 162 ? -0.723 1.990 19.992 1.00 92.25 162 GLY A CA 1
ATOM 1254 C C . GLY A 1 162 ? -2.177 2.034 19.519 1.00 92.25 162 GLY A C 1
ATOM 1255 O O . GLY A 1 162 ? -3.063 2.394 20.294 1.00 92.25 162 GLY A O 1
ATOM 1256 N N . LEU A 1 163 ? -2.435 1.627 18.273 1.00 89.56 163 LEU A N 1
ATOM 1257 C CA . LEU A 1 163 ? -3.782 1.577 17.706 1.00 89.56 163 LEU A CA 1
ATOM 1258 C C . LEU A 1 163 ? -4.681 0.586 18.452 1.00 89.56 163 LEU A C 1
ATOM 1260 O O . LEU A 1 163 ? -5.796 0.942 18.824 1.00 89.56 163 LEU A O 1
ATOM 1264 N N . GLU A 1 164 ? -4.211 -0.635 18.702 1.00 88.94 164 GLU A N 1
ATOM 1265 C CA . GLU A 1 164 ? -4.979 -1.639 19.447 1.00 88.94 164 GLU A CA 1
ATOM 1266 C C . GLU A 1 164 ? -5.258 -1.191 20.884 1.00 88.94 164 GLU A C 1
ATOM 1268 O O . GLU A 1 164 ? -6.384 -1.327 21.361 1.00 88.94 164 GLU A O 1
ATOM 1273 N N . SER A 1 165 ? -4.267 -0.598 21.556 1.00 89.88 165 SER A N 1
ATOM 1274 C CA . SER A 1 165 ? -4.445 -0.010 22.888 1.00 89.88 165 SER A CA 1
ATOM 1275 C C . SER A 1 165 ? -5.526 1.078 22.887 1.00 89.88 165 SER A C 1
ATOM 1277 O O . SER A 1 165 ? -6.431 1.066 23.725 1.00 89.88 165 SER A O 1
ATOM 1279 N N . ALA A 1 166 ? -5.499 1.972 21.893 1.00 87.06 166 ALA A N 1
ATOM 1280 C CA . ALA A 1 166 ? -6.498 3.024 21.746 1.00 87.06 166 ALA A CA 1
ATOM 1281 C C . ALA A 1 166 ? -7.898 2.455 21.469 1.00 87.06 166 ALA A C 1
ATOM 1283 O O . ALA A 1 166 ? -8.855 2.853 22.131 1.00 87.06 166 ALA A O 1
ATOM 1284 N N . LEU A 1 167 ? -8.036 1.490 20.556 1.00 82.62 167 LEU A N 1
ATOM 1285 C CA . LEU A 1 167 ? -9.328 0.867 20.248 1.00 82.62 167 LEU A CA 1
ATOM 1286 C C . LEU A 1 167 ? -9.902 0.106 21.451 1.00 82.62 167 LEU A C 1
ATOM 1288 O O . LEU A 1 167 ? -11.094 0.216 21.731 1.00 82.62 167 LEU A O 1
ATOM 1292 N N . ASN A 1 168 ? -9.062 -0.595 22.214 1.00 83.25 168 ASN A N 1
ATOM 1293 C CA . ASN A 1 168 ? -9.487 -1.264 23.445 1.00 83.25 168 ASN A CA 1
ATOM 1294 C C . ASN A 1 168 ? -9.955 -0.274 24.518 1.00 83.25 168 ASN A C 1
ATOM 1296 O O . ASN A 1 168 ? -10.852 -0.605 25.286 1.00 83.25 168 ASN A O 1
ATOM 1300 N N . SER A 1 169 ? -9.402 0.942 24.553 1.00 83.94 169 SER A N 1
ATOM 1301 C CA . SER A 1 169 ? -9.854 1.991 25.480 1.00 83.94 169 SER A CA 1
ATOM 1302 C C . SER A 1 169 ? -11.222 2.589 25.116 1.00 83.94 169 SER A C 1
ATOM 1304 O O . SER A 1 169 ? -11.867 3.197 25.968 1.00 83.94 169 SER A O 1
ATOM 1306 N N . LEU A 1 170 ? -11.672 2.415 23.866 1.00 75.50 170 LEU A N 1
ATOM 1307 C CA . LEU A 1 170 ? -12.978 2.877 23.384 1.00 75.50 170 LEU A CA 1
ATOM 1308 C C . LEU A 1 170 ? -14.099 1.853 23.609 1.00 75.50 170 LEU A C 1
ATOM 1310 O O . LEU A 1 170 ? -15.268 2.237 23.627 1.00 75.50 170 LEU A O 1
ATOM 1314 N N . ASN A 1 171 ? -13.757 0.574 23.781 1.00 62.69 171 ASN A N 1
ATOM 1315 C CA . ASN A 1 171 ? -14.703 -0.479 24.144 1.00 62.69 171 ASN A CA 1
ATOM 1316 C C . ASN A 1 171 ? -15.050 -0.374 25.645 1.00 62.69 171 ASN A C 1
ATOM 1318 O O . ASN A 1 171 ? -14.476 -1.092 26.465 1.00 62.69 171 ASN A O 1
ATOM 1322 N N . VAL A 1 172 ? -15.961 0.546 25.992 1.00 49.09 172 VAL A N 1
ATOM 1323 C CA . VAL A 1 172 ? -16.690 0.569 27.280 1.00 49.09 172 VAL A CA 1
ATOM 1324 C C . VAL A 1 172 ? -17.870 -0.391 27.222 1.00 49.09 172 VAL A C 1
ATOM 1326 O O . VAL A 1 172 ? -18.603 -0.342 26.207 1.00 49.09 172 VAL A O 1
#

Foldseek 3Di:
DDDDDDDDDEAEACDPPQQDHDDDDDHYNCVFQLFFDDDPPDPDDHPDDDDDDDDDPPDDPDDPVVVVVVVVVVVLCVVCVVVVHRSCVVVSVVLVVLLVVLCVLCVVFDWRRHGGDFKTKGQCLVLCVPDDDDDPDPDPDHRIDIDGSSDDPVVSVVVSVVVVVVSVVSPD

Organism: NCBI:txid2496075

Mean predicted aligned error: 9.63 Å

pLDDT: mean 77.53, std 14.86, range [39.91, 94.88]

Solvent-accessible surface area (backbone atoms only — not comparable to full-atom values): 10868 Å² total; per-residue (Å²): 134,83,83,87,77,90,85,81,79,88,41,55,42,38,21,81,62,51,5,44,78,70,89,70,75,93,64,58,47,44,93,30,47,87,37,60,60,79,58,90,96,54,82,88,74,72,76,68,84,87,90,82,90,84,88,62,98,85,57,79,74,78,56,69,68,59,54,52,52,50,52,54,51,50,52,51,43,51,59,19,53,80,70,76,46,64,79,57,49,69,59,52,51,55,48,46,56,45,47,54,52,53,53,63,71,42,66,92,51,59,57,48,79,61,44,21,57,52,35,41,28,34,54,50,47,79,77,46,76,82,54,88,66,83,55,99,54,103,55,98,65,76,40,51,49,78,44,74,58,80,63,60,67,68,62,50,53,53,52,48,54,51,48,52,53,53,55,58,72,62,68,121

Sequence (172 aa):
MAELETKILILCNPSNPAAAILSRSRDSDEIYEQIVFQDEGVPERVCKNFAMITSGQTTSCANSVGQFMAIEAMKLELASIDKGEVRIAKDLHGLDLKRQYVVKRLRAIRFAYQMSSFFVFMDVALYFNGKKASPGSDKEESLGIRISYAGPVDTMVHAMDGLESALNSLNV